Protein AF-A0A7V9ZER1-F1 (afdb_monomer_lite)

Structure (mmCIF, N/CA/C/O backbone):
data_AF-A0A7V9ZER1-F1
#
_entry.id   AF-A0A7V9ZER1-F1
#
loop_
_atom_site.group_PDB
_atom_site.id
_atom_site.type_symbol
_atom_site.label_atom_id
_atom_site.label_alt_id
_atom_site.label_comp_id
_atom_site.label_asym_id
_atom_site.label_entity_id
_atom_site.label_seq_id
_atom_site.pdbx_PDB_ins_code
_atom_site.Cartn_x
_atom_site.Cartn_y
_atom_site.Cartn_z
_atom_site.occupancy
_atom_site.B_iso_or_equiv
_atom_site.auth_seq_id
_atom_site.auth_comp_id
_atom_site.auth_asym_id
_atom_site.auth_atom_id
_atom_site.pdbx_PDB_model_num
ATOM 1 N N . MET A 1 1 ? -3.982 -29.370 -6.089 1.00 39.12 1 MET A N 1
ATOM 2 C CA . MET A 1 1 ? -3.434 -28.036 -6.397 1.00 39.12 1 MET A CA 1
ATOM 3 C C . MET A 1 1 ? -3.915 -27.129 -5.282 1.00 39.12 1 MET A C 1
ATOM 5 O O . MET A 1 1 ? -5.072 -26.739 -5.270 1.00 39.12 1 MET A O 1
ATOM 9 N N . THR A 1 2 ? -3.102 -27.011 -4.238 1.00 31.78 2 THR A N 1
ATOM 10 C CA . THR A 1 2 ? -3.507 -26.459 -2.943 1.00 31.78 2 THR A CA 1
ATOM 11 C C . THR A 1 2 ? -3.422 -24.944 -3.031 1.00 31.78 2 THR A C 1
ATOM 13 O O . THR A 1 2 ? -2.330 -24.396 -3.140 1.00 31.78 2 THR A O 1
ATOM 16 N N . THR A 1 3 ? -4.571 -24.279 -3.075 1.00 38.62 3 THR A N 1
ATOM 17 C CA . THR A 1 3 ? -4.689 -22.821 -3.097 1.00 38.62 3 THR A CA 1
ATOM 18 C C . THR A 1 3 ? -4.062 -22.284 -1.813 1.00 38.62 3 THR A C 1
ATOM 20 O O . THR A 1 3 ? -4.608 -22.442 -0.724 1.00 38.62 3 THR A O 1
ATOM 23 N N . LEU A 1 4 ? -2.873 -21.699 -1.942 1.00 42.31 4 LEU A N 1
ATOM 24 C CA . LEU A 1 4 ? -2.014 -21.205 -0.864 1.00 42.31 4 LEU A CA 1
ATOM 25 C C . LEU A 1 4 ? -2.541 -19.887 -0.250 1.00 42.31 4 LEU A C 1
ATOM 27 O O . LEU A 1 4 ? -1.764 -19.026 0.137 1.00 42.31 4 LEU A O 1
ATOM 31 N N . PHE A 1 5 ? -3.864 -19.713 -0.187 1.00 41.97 5 PHE A N 1
ATOM 32 C CA . PHE A 1 5 ? -4.544 -18.470 0.206 1.00 41.97 5 PHE A CA 1
ATOM 33 C C . PHE A 1 5 ? -5.401 -18.643 1.468 1.00 41.97 5 PHE A C 1
ATOM 35 O O . PHE A 1 5 ? -6.397 -17.958 1.658 1.00 41.97 5 PHE A O 1
ATOM 42 N N . ALA A 1 6 ? -5.010 -19.562 2.351 1.00 35.62 6 ALA A N 1
ATOM 43 C CA . ALA A 1 6 ? -5.552 -19.654 3.707 1.00 35.62 6 ALA A CA 1
ATOM 44 C C . ALA A 1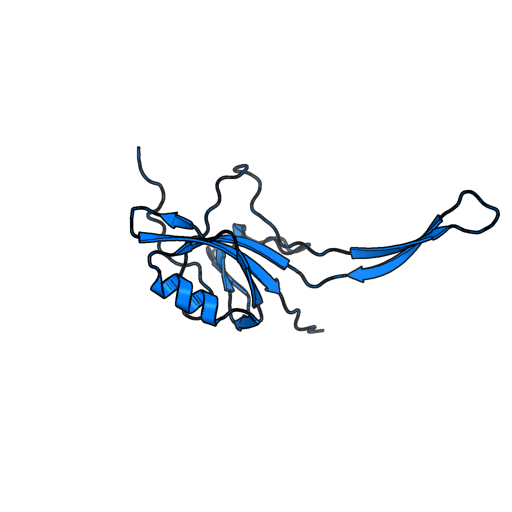 6 ? -4.657 -18.920 4.728 1.00 35.62 6 ALA A C 1
ATOM 46 O O . ALA A 1 6 ? -4.545 -19.351 5.873 1.00 35.62 6 ALA A O 1
ATOM 47 N N . GLN A 1 7 ? -3.985 -17.836 4.320 1.00 43.16 7 GLN A N 1
ATOM 48 C CA . GLN A 1 7 ? -3.349 -16.912 5.258 1.00 43.16 7 GLN A CA 1
ATOM 49 C C . GLN A 1 7 ? -4.370 -15.846 5.652 1.00 43.16 7 GLN A C 1
ATOM 51 O O . GLN A 1 7 ? -4.775 -15.000 4.861 1.00 43.16 7 GLN A O 1
ATOM 56 N N . THR A 1 8 ? -4.832 -15.987 6.886 1.00 43.28 8 THR A N 1
ATOM 57 C CA . THR A 1 8 ? -5.670 -15.088 7.673 1.00 43.28 8 THR A CA 1
ATOM 58 C C . THR A 1 8 ? -5.472 -13.614 7.299 1.00 43.28 8 THR A C 1
ATOM 60 O O . THR A 1 8 ? -4.346 -13.126 7.304 1.00 43.28 8 THR A O 1
ATOM 63 N N . ARG A 1 9 ? -6.574 -12.912 6.997 1.00 52.56 9 ARG A N 1
ATOM 64 C CA . ARG A 1 9 ? -6.650 -11.487 6.621 1.00 52.56 9 ARG A CA 1
ATOM 65 C C . ARG A 1 9 ? -6.094 -10.567 7.718 1.00 52.56 9 ARG A C 1
ATOM 67 O O . ARG A 1 9 ? -6.846 -10.024 8.525 1.00 52.56 9 ARG A O 1
ATOM 74 N N . LEU A 1 10 ? -4.776 -10.440 7.783 1.00 66.88 10 LEU A N 1
ATOM 75 C CA . LEU A 1 10 ? -4.073 -9.651 8.797 1.00 66.88 10 LEU A CA 1
ATOM 76 C C . LEU A 1 10 ? -3.530 -8.331 8.233 1.00 66.88 10 LEU A C 1
ATOM 78 O O . LEU A 1 10 ? -3.280 -7.415 9.010 1.00 66.88 10 LEU A O 1
ATOM 82 N N . CYS A 1 11 ? -3.435 -8.189 6.905 1.00 87.31 11 CYS A N 1
ATOM 83 C CA . CYS A 1 11 ? -3.179 -6.895 6.277 1.00 87.31 11 CYS A CA 1
ATOM 84 C C . CYS A 1 11 ? -4.454 -6.040 6.235 1.00 87.31 11 CYS A C 1
ATOM 86 O O . CYS A 1 11 ? -5.574 -6.556 6.120 1.00 87.31 11 CYS A O 1
ATOM 88 N N . GLY A 1 12 ? -4.295 -4.724 6.319 1.00 92.31 12 GLY A N 1
ATOM 89 C CA . GLY A 1 12 ? -5.428 -3.810 6.306 1.00 92.31 12 GLY A CA 1
ATOM 90 C C . GLY A 1 12 ? -5.034 -2.344 6.352 1.00 92.31 12 GLY A C 1
ATOM 91 O O . GLY A 1 12 ? -3.886 -2.007 6.624 1.00 92.31 12 GLY A O 1
ATOM 92 N N . PHE A 1 13 ? -6.011 -1.481 6.100 1.00 94.00 13 PHE A N 1
ATOM 93 C CA . PHE A 1 13 ? -5.878 -0.036 6.220 1.00 94.00 13 PHE A CA 1
ATOM 94 C C . PHE A 1 13 ? -7.075 0.512 6.995 1.00 94.00 13 PHE A C 1
ATOM 96 O O . PHE A 1 13 ? -8.224 0.349 6.569 1.00 94.00 13 PHE A O 1
ATOM 103 N N . GLY A 1 14 ? -6.807 1.097 8.165 1.00 90.06 14 GLY A N 1
ATOM 104 C CA . GLY A 1 14 ? -7.850 1.377 9.152 1.00 90.06 14 GLY A CA 1
ATOM 105 C C . GLY A 1 14 ? -8.621 0.101 9.519 1.00 90.06 14 GLY A C 1
ATOM 106 O O . GLY A 1 14 ? -8.029 -0.934 9.841 1.00 90.06 14 GLY A O 1
ATOM 107 N N . ASP A 1 15 ? -9.948 0.155 9.409 1.00 90.31 15 ASP A N 1
ATOM 108 C CA . ASP A 1 15 ? -10.828 -0.982 9.709 1.00 90.31 15 ASP A CA 1
ATOM 109 C C . ASP A 1 15 ? -10.983 -1.975 8.541 1.00 90.31 15 ASP A C 1
ATOM 111 O O . ASP A 1 15 ? -11.533 -3.064 8.723 1.00 90.31 15 ASP A O 1
ATOM 115 N N . VAL A 1 16 ? -10.484 -1.646 7.343 1.00 92.31 16 VAL A N 1
ATOM 116 C CA . VAL A 1 16 ? -10.654 -2.490 6.150 1.00 92.31 16 VAL A CA 1
ATOM 117 C C . VAL A 1 16 ? -9.537 -3.522 6.061 1.00 92.31 16 VAL A C 1
ATOM 119 O O . VAL A 1 16 ? -8.357 -3.177 6.103 1.00 92.31 16 VAL A O 1
ATOM 122 N N . LYS A 1 17 ? -9.902 -4.799 5.908 1.00 92.62 17 LYS A N 1
ATOM 123 C CA . LYS A 1 17 ? -8.958 -5.914 5.753 1.00 92.62 17 LYS A CA 1
ATOM 124 C C . LYS A 1 17 ? -8.886 -6.365 4.300 1.00 92.62 17 LYS A C 1
ATOM 126 O O . LYS A 1 17 ? -9.898 -6.391 3.605 1.00 92.62 17 LYS A O 1
ATOM 131 N N . PHE A 1 18 ? -7.694 -6.745 3.857 1.00 91.31 18 PHE A N 1
ATOM 132 C CA . PHE A 1 18 ? -7.452 -7.206 2.490 1.00 91.31 18 PHE A CA 1
ATOM 133 C C . PHE A 1 18 ? -6.298 -8.210 2.445 1.00 91.31 18 PHE A C 1
ATOM 135 O O . PHE A 1 18 ? -5.461 -8.268 3.347 1.00 91.31 18 PHE A O 1
ATOM 142 N N . GLY A 1 19 ? -6.247 -9.007 1.382 1.00 88.94 19 GLY A N 1
ATOM 143 C CA . GLY A 1 19 ? -5.057 -9.769 1.017 1.00 88.94 19 GLY A CA 1
ATOM 144 C C . GLY A 1 19 ? -4.150 -8.938 0.115 1.00 88.94 19 GLY A C 1
ATOM 145 O O . GLY A 1 19 ? -4.639 -8.177 -0.715 1.00 88.94 19 GLY A O 1
ATOM 146 N N . VAL A 1 20 ? -2.836 -9.102 0.252 1.00 87.19 20 VAL A N 1
ATOM 147 C CA . VAL A 1 20 ? -1.863 -8.563 -0.708 1.00 87.19 20 VAL A CA 1
ATOM 148 C C . VAL A 1 20 ? -1.511 -9.674 -1.688 1.00 87.19 20 VAL A C 1
ATOM 150 O O . VAL A 1 20 ? -1.075 -10.756 -1.290 1.00 87.19 20 VAL A O 1
ATOM 153 N N . LEU A 1 21 ? -1.744 -9.424 -2.971 1.00 84.38 21 LEU A N 1
ATOM 154 C CA . LEU A 1 21 ? -1.353 -10.305 -4.056 1.00 84.38 21 LEU A CA 1
ATOM 155 C C . LEU A 1 21 ? 0.094 -10.004 -4.437 1.00 84.38 21 LEU A C 1
ATOM 157 O O . LEU A 1 21 ? 0.452 -8.880 -4.776 1.00 84.38 21 LEU A O 1
ATOM 161 N N . TRP A 1 22 ? 0.921 -11.040 -4.417 1.00 74.12 22 TRP A N 1
ATOM 162 C CA . TRP A 1 22 ? 2.296 -10.967 -4.881 1.00 74.12 22 TRP A CA 1
ATOM 163 C C . TRP A 1 22 ? 2.593 -12.216 -5.705 1.00 74.12 22 TRP A C 1
ATOM 165 O O . TRP A 1 22 ? 2.648 -13.329 -5.188 1.00 74.12 22 TRP A O 1
ATOM 175 N N . GLY A 1 23 ? 2.678 -12.022 -7.021 1.00 61.88 23 GLY A N 1
ATOM 176 C CA . GLY A 1 23 ? 2.954 -13.075 -8.004 1.00 61.88 23 GLY A CA 1
ATOM 177 C C . GLY A 1 23 ? 4.238 -12.841 -8.802 1.00 61.88 23 GLY A C 1
ATOM 178 O O . GLY A 1 23 ? 4.429 -13.491 -9.827 1.00 61.88 23 GLY A O 1
ATOM 179 N N . GLY A 1 24 ? 5.063 -11.874 -8.380 1.00 62.56 24 GLY A N 1
ATOM 180 C CA . GLY A 1 24 ? 6.331 -11.519 -9.020 1.00 62.56 24 GLY A CA 1
ATOM 181 C C . GLY A 1 24 ? 7.477 -12.469 -8.663 1.00 62.56 24 GLY A C 1
ATOM 182 O O . GLY A 1 24 ? 7.254 -13.562 -8.146 1.00 62.56 24 GLY A O 1
ATOM 183 N N . ASP A 1 25 ? 8.710 -12.042 -8.955 1.00 57.75 25 ASP A N 1
ATOM 184 C CA . ASP A 1 25 ? 9.936 -12.734 -8.542 1.00 57.75 25 ASP A CA 1
ATOM 185 C C . ASP A 1 25 ? 9.850 -13.115 -7.048 1.00 57.75 25 ASP A C 1
ATOM 187 O O . ASP A 1 25 ? 9.688 -12.208 -6.231 1.00 57.75 25 ASP A O 1
ATOM 191 N N . PRO A 1 26 ? 9.967 -14.406 -6.666 1.00 52.16 26 PRO A N 1
ATOM 192 C CA . PRO A 1 26 ? 9.913 -14.851 -5.270 1.00 52.16 26 PRO A CA 1
ATOM 193 C C . PRO A 1 26 ? 11.010 -14.246 -4.377 1.00 52.16 26 PRO A C 1
ATOM 195 O O . PRO A 1 26 ? 11.020 -14.492 -3.170 1.00 52.16 26 PRO A O 1
ATOM 198 N N . TYR A 1 27 ? 11.932 -13.475 -4.949 1.00 55.81 27 TYR A N 1
ATOM 199 C CA . TYR A 1 27 ? 12.982 -12.760 -4.236 1.00 55.81 27 TYR A CA 1
ATOM 200 C C . TYR A 1 27 ? 12.761 -11.239 -4.159 1.00 55.81 27 TYR A C 1
ATOM 202 O O . TYR A 1 27 ? 13.491 -10.573 -3.431 1.00 55.81 27 TYR A O 1
ATOM 210 N N . GLY A 1 28 ? 11.768 -10.680 -4.866 1.00 61.06 28 GLY A N 1
ATOM 211 C CA . GLY A 1 28 ? 11.531 -9.235 -4.958 1.00 61.06 28 GLY A CA 1
ATOM 212 C C . GLY A 1 28 ? 10.142 -8.831 -4.472 1.00 61.06 28 GLY A C 1
ATOM 213 O O . GLY A 1 28 ? 9.194 -8.762 -5.259 1.00 61.06 28 GLY A O 1
ATOM 214 N N . MET A 1 29 ? 10.006 -8.544 -3.176 1.00 69.81 29 MET A N 1
ATOM 215 C CA . MET A 1 29 ? 8.814 -7.859 -2.665 1.00 69.81 29 MET A CA 1
ATOM 216 C C . MET A 1 29 ? 8.855 -6.379 -3.082 1.00 69.81 29 MET A C 1
ATOM 218 O O . MET A 1 29 ? 9.942 -5.803 -3.149 1.00 69.81 29 MET A O 1
ATOM 222 N N . PRO A 1 30 ? 7.708 -5.750 -3.406 1.00 72.56 30 PRO A N 1
ATOM 223 C CA . PRO A 1 30 ? 7.684 -4.321 -3.691 1.00 72.56 30 PRO A CA 1
ATOM 224 C C . PRO A 1 30 ? 8.135 -3.556 -2.442 1.00 72.56 30 PRO A C 1
ATOM 226 O O . PRO A 1 30 ? 7.545 -3.711 -1.378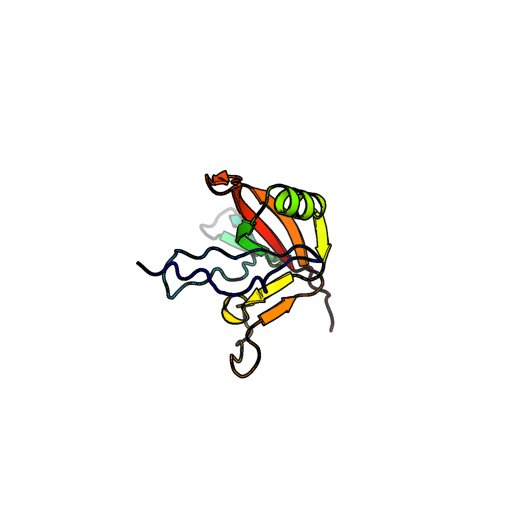 1.00 72.56 30 PRO A O 1
ATOM 229 N N . GLY A 1 31 ? 9.202 -2.772 -2.580 1.00 77.38 31 GLY A N 1
ATOM 230 C CA . GLY A 1 31 ? 9.719 -1.901 -1.526 1.00 77.38 31 GLY A CA 1
ATOM 231 C C . GLY A 1 31 ? 9.153 -0.487 -1.621 1.00 77.38 31 GLY A C 1
ATOM 232 O O . GLY A 1 31 ? 8.548 -0.103 -2.628 1.00 77.38 31 GLY A O 1
ATOM 233 N N . TRP A 1 32 ? 9.370 0.303 -0.570 1.00 83.06 32 TRP A N 1
ATOM 234 C CA . TRP A 1 32 ? 9.028 1.722 -0.587 1.00 83.06 32 TRP A CA 1
ATOM 235 C C . TRP A 1 32 ? 9.959 2.480 -1.537 1.00 83.06 32 TRP A C 1
ATOM 237 O O . TRP A 1 32 ? 11.181 2.349 -1.469 1.00 83.06 32 TRP A O 1
ATOM 247 N N . ALA A 1 33 ? 9.379 3.292 -2.414 1.00 81.88 33 ALA A N 1
ATOM 248 C CA . ALA A 1 33 ? 10.099 4.119 -3.368 1.00 81.88 33 ALA A CA 1
ATOM 249 C C . ALA A 1 33 ? 10.114 5.581 -2.913 1.00 81.88 33 ALA A C 1
ATOM 251 O O . ALA A 1 33 ? 9.106 6.110 -2.441 1.00 81.88 33 ALA A O 1
ATOM 252 N N . GLN A 1 34 ? 11.257 6.240 -3.100 1.00 84.31 34 GLN A N 1
ATOM 253 C CA . GLN A 1 34 ? 11.421 7.674 -2.897 1.00 84.31 34 GLN A CA 1
ATOM 254 C C . GLN A 1 34 ? 12.097 8.270 -4.130 1.00 84.31 34 GLN A C 1
ATOM 256 O O . GLN A 1 34 ? 13.294 8.083 -4.353 1.00 84.31 34 GLN A O 1
ATOM 261 N N . GLU A 1 35 ? 11.331 8.959 -4.969 1.00 82.00 35 GLU A N 1
ATOM 262 C CA . GLU A 1 35 ? 11.880 9.618 -6.153 1.00 82.00 35 GLU A CA 1
ATOM 263 C C . GLU A 1 35 ? 12.660 10.875 -5.754 1.00 82.00 35 GLU A C 1
ATOM 265 O O . GLU A 1 35 ? 12.182 11.679 -4.948 1.00 82.00 35 GLU A O 1
ATOM 270 N N . SER A 1 36 ? 13.847 11.064 -6.336 1.00 81.50 36 SER A N 1
ATOM 271 C CA . SER A 1 36 ? 14.631 12.291 -6.196 1.00 81.50 36 SER A CA 1
ATOM 272 C C . SER A 1 36 ? 14.317 13.263 -7.326 1.00 81.50 36 SER A C 1
ATOM 274 O O . SER A 1 36 ? 14.468 12.914 -8.500 1.00 81.50 36 SER A O 1
ATOM 276 N N . TYR A 1 37 ? 13.979 14.503 -6.990 1.00 80.31 37 TYR A N 1
ATOM 277 C CA . TYR A 1 37 ? 13.853 15.564 -7.980 1.00 80.31 37 TYR A CA 1
ATOM 278 C C . TYR A 1 37 ? 15.216 16.208 -8.199 1.00 80.31 37 TYR A C 1
ATOM 280 O O . TYR A 1 37 ? 15.837 16.718 -7.265 1.00 80.31 37 TYR A O 1
ATOM 288 N N . ALA A 1 38 ? 15.684 16.199 -9.442 1.00 84.81 38 ALA A N 1
ATOM 289 C CA . ALA A 1 38 ? 16.905 16.877 -9.836 1.00 84.81 38 ALA A CA 1
ATOM 290 C C . ALA A 1 38 ? 16.662 17.698 -11.101 1.00 84.81 38 ALA A C 1
ATOM 292 O O . ALA A 1 38 ? 15.943 17.269 -12.003 1.00 84.81 38 ALA A O 1
ATOM 293 N N . ASN A 1 39 ? 17.268 18.879 -11.165 1.00 81.75 39 ASN A N 1
ATOM 294 C CA . ASN A 1 39 ? 17.259 19.720 -12.352 1.00 81.75 39 ASN A CA 1
ATOM 295 C C . ASN A 1 39 ? 18.663 19.768 -12.942 1.00 81.75 39 ASN A C 1
ATOM 297 O O . ASN A 1 39 ? 19.619 20.076 -12.233 1.00 81.75 39 ASN A O 1
ATOM 301 N N . THR A 1 40 ? 18.787 19.492 -14.234 1.00 87.19 40 THR A N 1
ATOM 302 C CA . THR A 1 40 ? 20.071 19.528 -14.930 1.00 87.19 40 THR A CA 1
ATOM 303 C C . THR A 1 40 ? 20.105 20.724 -15.868 1.00 87.19 40 THR A C 1
ATOM 305 O O . THR A 1 40 ? 19.313 20.813 -16.805 1.00 87.19 40 THR A O 1
ATOM 308 N N . VAL A 1 41 ? 21.038 21.641 -15.622 1.00 87.88 41 VAL A N 1
ATOM 309 C CA . VAL A 1 41 ? 21.248 22.841 -16.433 1.00 87.88 41 VAL A CA 1
ATOM 310 C C . VAL A 1 41 ? 22.540 22.685 -17.227 1.00 87.88 41 VAL A C 1
ATOM 312 O O . VAL A 1 41 ? 23.576 22.285 -16.699 1.00 87.88 41 VAL A O 1
ATOM 315 N N . HIS A 1 42 ? 22.477 22.998 -18.517 1.00 90.06 42 HIS A N 1
ATOM 316 C CA . HIS A 1 42 ? 23.647 23.006 -19.386 1.00 90.06 42 HIS A CA 1
ATOM 317 C C . HIS A 1 42 ? 24.433 24.309 -19.212 1.00 90.06 42 HIS A C 1
ATOM 319 O O . HIS A 1 42 ? 23.842 25.388 -19.299 1.00 90.06 42 HIS A O 1
ATOM 325 N N . ILE A 1 43 ? 25.750 24.226 -18.998 1.00 83.50 43 ILE A N 1
ATOM 326 C CA . ILE A 1 43 ? 26.594 25.418 -18.858 1.00 83.50 43 ILE A CA 1
ATOM 327 C C . ILE A 1 43 ? 26.865 26.014 -20.250 1.00 83.50 43 ILE A C 1
ATOM 329 O O . ILE A 1 43 ? 27.519 25.364 -21.071 1.00 83.50 43 ILE A O 1
ATOM 333 N N . PRO A 1 44 ? 26.428 27.257 -20.540 1.00 80.12 44 PRO A N 1
ATOM 334 C CA . PRO A 1 44 ? 26.680 27.883 -21.834 1.00 80.12 44 PRO A CA 1
ATOM 335 C C . PRO A 1 44 ? 28.182 28.009 -22.114 1.00 80.12 44 PRO A C 1
ATOM 337 O O . PRO A 1 44 ? 28.928 28.570 -21.314 1.00 80.12 44 PRO A O 1
ATOM 340 N N . GLY A 1 45 ? 28.625 27.515 -23.272 1.00 81.69 45 GLY A N 1
ATOM 341 C CA . GLY A 1 45 ? 30.028 27.591 -23.699 1.00 81.69 45 GLY A CA 1
ATOM 342 C C . GLY A 1 45 ? 30.907 26.406 -23.278 1.00 81.69 45 GLY A C 1
ATOM 343 O O . GLY A 1 45 ? 32.103 26.427 -23.562 1.00 81.69 45 GLY A O 1
ATOM 344 N N . GLY A 1 46 ? 30.340 25.366 -22.658 1.00 80.50 46 GLY A N 1
ATOM 345 C CA . GLY A 1 46 ? 31.023 24.102 -22.368 1.00 80.50 46 GLY A CA 1
ATOM 346 C C . GLY A 1 46 ? 30.170 22.885 -22.737 1.00 80.50 46 GLY A C 1
ATOM 347 O O . GLY A 1 46 ? 29.012 23.020 -23.101 1.00 80.50 46 GLY A O 1
ATOM 348 N N . ASN A 1 47 ? 30.735 21.679 -22.631 1.00 84.56 47 ASN A N 1
ATOM 349 C CA . ASN A 1 47 ? 29.986 20.419 -22.775 1.00 84.56 47 ASN A CA 1
ATOM 350 C C . ASN A 1 47 ? 29.689 19.782 -21.404 1.00 84.56 47 ASN A C 1
ATOM 352 O O . ASN A 1 47 ? 29.731 18.564 -21.245 1.00 84.56 47 ASN A O 1
ATOM 356 N N . VAL A 1 48 ? 29.500 20.626 -20.387 1.00 85.44 48 VAL A N 1
ATOM 357 C CA . VAL A 1 48 ? 29.342 20.225 -18.986 1.00 85.44 48 VAL A CA 1
ATOM 358 C C . VAL A 1 48 ? 27.927 20.565 -18.539 1.00 85.44 48 VAL A C 1
ATOM 360 O O . VAL A 1 48 ? 27.392 21.621 -18.881 1.00 85.44 48 VAL A O 1
ATOM 363 N N . ASN A 1 49 ? 27.334 19.658 -17.772 1.00 88.19 49 ASN A N 1
ATOM 364 C CA . ASN A 1 49 ? 26.024 19.832 -17.168 1.00 88.19 49 ASN A CA 1
ATOM 365 C C . ASN A 1 49 ? 26.183 19.937 -15.649 1.00 88.19 49 ASN A C 1
ATOM 367 O O . ASN A 1 49 ? 26.938 19.164 -15.057 1.00 88.19 49 ASN A O 1
ATOM 371 N N . GLU A 1 50 ? 25.449 20.856 -15.031 1.00 86.00 50 GLU A N 1
ATOM 372 C CA . GLU A 1 50 ? 25.300 20.940 -13.578 1.00 86.00 50 GLU A CA 1
ATOM 373 C C . GLU A 1 50 ? 23.949 20.356 -13.175 1.00 86.00 50 GLU A C 1
ATOM 375 O O . GLU A 1 50 ? 22.907 20.766 -13.687 1.00 86.00 50 GLU A O 1
ATOM 380 N N . THR A 1 51 ? 23.965 19.391 -12.256 1.00 84.88 51 THR A N 1
ATOM 381 C CA . THR A 1 51 ? 22.751 18.788 -11.699 1.00 84.88 51 THR A CA 1
ATOM 382 C C . THR A 1 51 ? 22.525 19.316 -10.290 1.00 84.88 51 THR A C 1
ATOM 384 O O . THR A 1 51 ? 23.338 19.097 -9.395 1.00 84.88 51 THR A O 1
ATOM 387 N N . PHE A 1 52 ? 21.395 19.983 -10.092 1.00 81.56 52 PHE A N 1
ATOM 388 C CA . PHE A 1 52 ? 20.936 20.494 -8.810 1.00 81.56 52 PHE A CA 1
ATOM 389 C C . PHE A 1 52 ? 19.933 19.512 -8.211 1.00 81.56 52 PHE A C 1
ATOM 391 O O . PHE A 1 52 ? 18.884 19.255 -8.804 1.00 81.56 52 PHE A O 1
ATOM 398 N N . LEU A 1 53 ? 20.240 18.976 -7.030 1.00 82.19 53 LEU A N 1
ATOM 399 C CA . LEU A 1 53 ? 19.289 18.186 -6.250 1.00 82.19 53 LEU A CA 1
ATOM 400 C C . LEU A 1 53 ? 18.235 19.131 -5.663 1.00 82.19 53 LEU A C 1
ATOM 402 O O . LEU A 1 53 ? 18.560 20.017 -4.877 1.00 82.19 53 LEU A O 1
ATOM 406 N N . MET A 1 54 ? 16.981 18.953 -6.072 1.00 83.81 54 MET A N 1
ATOM 407 C CA . MET A 1 54 ? 15.847 19.785 -5.658 1.00 83.81 54 MET A CA 1
ATOM 408 C C . MET A 1 54 ? 15.063 19.195 -4.480 1.00 83.81 54 MET A C 1
ATOM 410 O O . MET A 1 54 ? 14.157 19.846 -3.969 1.00 83.81 54 MET A O 1
ATOM 414 N N . GLY A 1 55 ? 15.416 17.987 -4.039 1.00 80.38 55 GLY A N 1
ATOM 415 C CA . GLY A 1 55 ? 14.820 17.320 -2.885 1.00 80.38 55 GLY A CA 1
ATOM 416 C C . GLY A 1 55 ? 14.343 15.907 -3.203 1.00 80.38 55 GLY A C 1
ATOM 417 O O . GLY A 1 55 ? 14.598 15.369 -4.282 1.00 80.38 55 GLY A O 1
ATOM 418 N N . LEU A 1 56 ? 13.650 15.311 -2.237 1.00 82.19 56 LEU A N 1
ATOM 419 C CA . LEU A 1 56 ? 13.077 13.972 -2.323 1.00 82.19 56 LEU A CA 1
ATOM 420 C C . LEU A 1 56 ? 11.551 14.067 -2.242 1.00 82.19 56 LEU A C 1
ATOM 422 O O . LEU A 1 56 ? 11.011 14.916 -1.533 1.00 82.19 56 LEU A O 1
ATOM 426 N N . SER A 1 57 ? 10.862 13.209 -2.986 1.00 81.75 57 SER A N 1
ATOM 427 C CA . SER A 1 57 ? 9.421 12.992 -2.836 1.00 81.75 57 SER A CA 1
ATOM 428 C C . SER A 1 57 ? 9.105 12.252 -1.526 1.00 81.75 57 SER A C 1
ATOM 430 O O . SER A 1 57 ? 10.007 11.683 -0.903 1.00 81.75 57 SER A O 1
ATOM 432 N N . PRO A 1 58 ? 7.837 12.246 -1.082 1.00 83.88 58 PRO A N 1
ATOM 433 C CA . PRO A 1 58 ? 7.393 11.346 -0.023 1.00 83.88 58 PRO A CA 1
ATOM 434 C C . PRO A 1 58 ? 7.624 9.873 -0.387 1.00 83.88 58 PRO A C 1
ATOM 436 O O . PRO A 1 58 ? 7.583 9.499 -1.560 1.00 83.88 58 PRO A O 1
ATOM 439 N N . LEU A 1 59 ? 7.823 9.026 0.623 1.00 87.38 59 LEU A N 1
ATOM 440 C CA . LEU A 1 59 ? 7.906 7.578 0.433 1.00 87.38 59 LEU A CA 1
ATOM 441 C C . LEU A 1 59 ? 6.553 7.043 -0.040 1.00 87.38 59 LEU A C 1
ATOM 443 O O . LEU A 1 59 ? 5.534 7.273 0.610 1.00 87.38 59 LEU A O 1
ATOM 447 N N . THR A 1 60 ? 6.539 6.303 -1.146 1.00 90.38 60 THR A N 1
ATOM 448 C CA . THR A 1 60 ? 5.319 5.703 -1.704 1.00 90.38 60 THR A CA 1
ATOM 449 C C . THR A 1 60 ? 5.502 4.226 -2.026 1.00 90.38 60 THR A C 1
ATOM 451 O O . THR A 1 60 ? 6.609 3.759 -2.285 1.00 90.38 60 THR A O 1
ATOM 454 N N . ILE A 1 61 ? 4.407 3.471 -2.011 1.00 89.94 61 ILE A N 1
ATOM 455 C CA . ILE A 1 61 ? 4.384 2.054 -2.382 1.00 89.94 61 ILE A CA 1
ATOM 456 C C . ILE A 1 61 ? 3.052 1.707 -3.039 1.00 89.94 61 ILE A C 1
ATOM 458 O O . ILE A 1 61 ? 2.017 2.271 -2.689 1.00 89.94 61 ILE A O 1
ATOM 462 N N . THR A 1 62 ? 3.059 0.783 -4.001 1.00 90.94 62 THR A N 1
ATOM 463 C CA . THR A 1 62 ? 1.832 0.277 -4.631 1.00 90.94 62 THR A CA 1
ATOM 464 C C . THR A 1 62 ? 1.720 -1.226 -4.432 1.00 90.94 62 THR A C 1
ATOM 466 O O . THR A 1 62 ? 2.624 -1.968 -4.814 1.00 90.94 62 THR A O 1
ATOM 469 N N . TYR A 1 63 ? 0.597 -1.662 -3.866 1.00 89.94 63 TYR A N 1
ATOM 470 C CA . TYR A 1 63 ? 0.268 -3.069 -3.667 1.00 89.94 63 TYR A CA 1
ATOM 471 C C . TYR A 1 63 ? -0.890 -3.484 -4.563 1.00 89.94 63 TYR A C 1
ATOM 473 O O . TYR A 1 63 ? -1.868 -2.748 -4.697 1.00 89.94 63 TYR A O 1
ATOM 481 N N . ASP A 1 64 ? -0.817 -4.693 -5.110 1.00 90.19 64 ASP A N 1
ATOM 482 C CA . ASP A 1 64 ? -1.984 -5.356 -5.677 1.00 90.19 64 ASP A CA 1
ATOM 483 C C . ASP A 1 64 ? -2.746 -6.044 -4.542 1.00 90.19 64 ASP A C 1
ATOM 485 O O . ASP A 1 64 ? -2.184 -6.813 -3.763 1.00 90.19 64 ASP A O 1
ATOM 489 N N . LEU A 1 65 ? -4.027 -5.726 -4.409 1.00 91.50 65 LEU A N 1
ATOM 490 C CA . LEU A 1 65 ? -4.887 -6.147 -3.315 1.00 91.50 65 LEU A CA 1
ATOM 491 C C . LEU A 1 65 ? -5.975 -7.090 -3.812 1.00 91.50 65 LEU A C 1
ATOM 493 O O . LEU A 1 65 ? -6.456 -6.971 -4.939 1.00 91.50 65 LEU A O 1
ATOM 497 N N . VAL A 1 66 ? -6.417 -7.977 -2.925 1.00 92.62 66 VAL A N 1
ATOM 498 C CA . VAL A 1 66 ? -7.653 -8.745 -3.067 1.00 92.62 66 VAL A CA 1
ATOM 499 C C . VAL A 1 66 ? -8.558 -8.478 -1.868 1.00 92.62 66 VAL A C 1
ATOM 501 O O . VAL A 1 66 ? -8.169 -8.682 -0.717 1.00 92.62 66 VAL A O 1
ATOM 504 N N . LEU A 1 67 ? -9.768 -8.006 -2.146 1.00 92.25 67 LEU A N 1
ATOM 505 C CA . LEU A 1 67 ? -10.836 -7.800 -1.172 1.00 92.25 67 LEU A CA 1
ATOM 506 C C . LEU A 1 67 ? -11.935 -8.824 -1.419 1.00 92.25 67 LEU A C 1
ATOM 508 O O . LEU A 1 67 ? -12.250 -9.136 -2.564 1.00 92.25 67 LEU A O 1
ATOM 512 N N . ASP A 1 68 ? -12.536 -9.350 -0.364 1.00 90.81 68 ASP A N 1
ATOM 513 C CA . ASP A 1 68 ? -13.460 -10.478 -0.502 1.00 90.81 68 ASP A CA 1
ATOM 514 C C . ASP A 1 68 ? -14.827 -10.077 -1.037 1.00 90.81 68 ASP A C 1
ATOM 516 O O . ASP A 1 68 ? -15.521 -10.894 -1.641 1.00 90.81 68 ASP A O 1
ATOM 520 N N . THR A 1 69 ? -15.220 -8.822 -0.824 1.00 91.31 69 THR A N 1
ATOM 521 C CA . THR A 1 69 ? -16.509 -8.312 -1.274 1.00 91.31 69 THR A CA 1
ATOM 522 C C . THR A 1 69 ? -16.389 -6.940 -1.929 1.00 91.31 69 THR A C 1
ATOM 524 O O . THR A 1 69 ? -15.448 -6.172 -1.716 1.00 91.31 69 THR A O 1
ATOM 527 N N . LYS A 1 70 ? -17.411 -6.587 -2.716 1.00 92.00 70 LYS A N 1
ATOM 528 C CA . LYS A 1 70 ? -17.569 -5.221 -3.236 1.00 92.00 70 LYS A CA 1
ATOM 529 C C . LYS A 1 70 ? -17.755 -4.180 -2.136 1.00 92.00 70 LYS A C 1
ATOM 531 O O . LYS A 1 70 ? -17.410 -3.024 -2.364 1.00 92.00 70 LYS A O 1
ATOM 536 N N . ASP A 1 71 ? -18.318 -4.559 -0.994 1.00 93.62 71 ASP A N 1
ATOM 537 C CA . ASP A 1 71 ? -18.536 -3.624 0.106 1.00 93.62 71 ASP A CA 1
ATOM 538 C C . ASP A 1 71 ? -17.226 -3.325 0.841 1.00 93.62 71 ASP A C 1
ATOM 540 O O . ASP A 1 71 ? -16.971 -2.159 1.133 1.00 93.62 71 ASP A O 1
ATOM 544 N N . ASP A 1 72 ? -16.332 -4.309 0.985 1.00 92.50 72 ASP A N 1
ATOM 545 C CA . ASP A 1 72 ? -14.962 -4.078 1.470 1.00 92.50 72 ASP A CA 1
ATOM 546 C C . ASP A 1 72 ? -14.205 -3.116 0.540 1.00 92.50 72 ASP A C 1
ATOM 548 O O . ASP A 1 72 ? -13.562 -2.170 0.995 1.00 92.50 72 ASP A O 1
ATOM 552 N N . TYR A 1 73 ? -14.337 -3.297 -0.781 1.00 93.94 73 TYR A N 1
ATOM 553 C CA . TYR A 1 73 ? -13.750 -2.372 -1.757 1.00 93.94 73 TYR A CA 1
ATOM 554 C C . TYR A 1 73 ? -14.318 -0.955 -1.627 1.00 93.94 73 TYR A C 1
ATOM 556 O O . TYR A 1 73 ? -13.569 0.017 -1.677 1.00 93.94 73 TYR A O 1
ATOM 564 N N . ARG 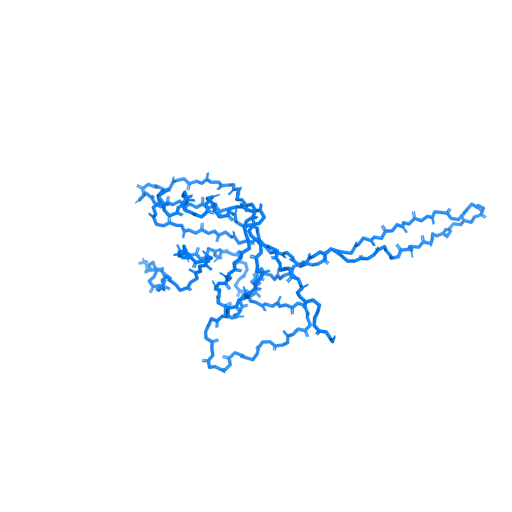A 1 74 ? -15.637 -0.812 -1.450 1.00 95.00 74 ARG A N 1
ATOM 565 C CA . ARG A 1 74 ? -16.271 0.501 -1.250 1.00 95.00 74 ARG A CA 1
ATOM 566 C C . ARG A 1 74 ? -15.816 1.160 0.046 1.00 95.00 74 ARG A C 1
ATOM 568 O O . ARG A 1 74 ? -15.606 2.369 0.045 1.00 95.00 74 ARG A O 1
ATOM 575 N N . ALA A 1 75 ? -15.651 0.384 1.115 1.00 95.44 75 ALA A N 1
ATOM 576 C CA . ALA A 1 75 ? -15.115 0.876 2.376 1.00 95.44 75 ALA A CA 1
ATOM 577 C C . ALA A 1 75 ? -13.675 1.377 2.198 1.00 95.44 75 ALA A C 1
ATOM 579 O O . ALA A 1 75 ? -13.367 2.483 2.631 1.00 95.44 75 ALA A O 1
ATOM 580 N N . LEU A 1 76 ? -12.825 0.633 1.479 1.00 95.00 76 LEU A N 1
ATOM 581 C CA . LEU A 1 76 ? -11.465 1.082 1.169 1.00 95.00 76 LEU A CA 1
ATOM 582 C C . LEU A 1 76 ? -11.463 2.342 0.294 1.00 95.00 76 LEU A C 1
ATOM 584 O O . LEU A 1 76 ? -10.723 3.282 0.561 1.00 95.00 76 LEU A O 1
ATOM 588 N N . ALA A 1 77 ? -12.314 2.387 -0.732 1.00 95.19 77 ALA A N 1
ATOM 589 C CA . ALA A 1 77 ? -12.439 3.543 -1.615 1.00 95.19 77 ALA A CA 1
ATOM 590 C C . ALA A 1 77 ? -12.924 4.800 -0.874 1.00 95.19 77 ALA A C 1
ATOM 592 O O . ALA A 1 77 ? -12.516 5.905 -1.218 1.00 95.19 77 ALA A O 1
ATOM 593 N N . ALA A 1 78 ? -13.749 4.646 0.165 1.00 95.31 78 ALA A N 1
ATOM 594 C CA . ALA A 1 78 ? -14.167 5.755 1.020 1.00 95.31 78 ALA A CA 1
ATOM 595 C C . ALA A 1 78 ? -13.019 6.330 1.872 1.00 95.31 78 ALA A C 1
ATOM 597 O O . ALA A 1 78 ? -13.115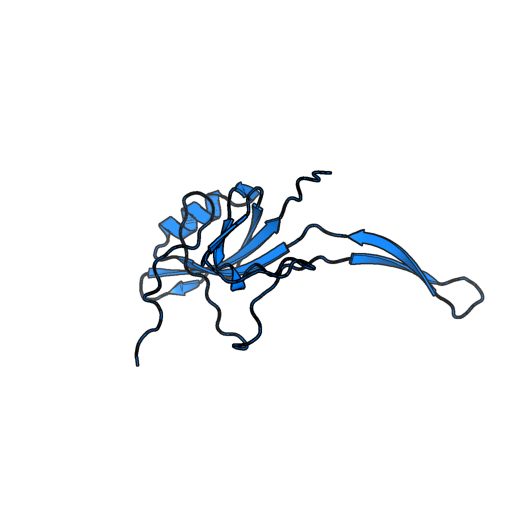 7.470 2.317 1.00 95.31 78 ALA A O 1
ATOM 598 N N . LEU A 1 79 ? -11.939 5.566 2.074 1.00 93.75 79 LEU A N 1
ATOM 599 C CA . LEU A 1 79 ? -10.721 6.001 2.764 1.00 93.75 79 LEU A CA 1
ATOM 600 C C . LEU A 1 79 ? -9.683 6.620 1.812 1.00 93.75 79 LEU A C 1
ATOM 602 O O . LEU A 1 79 ? -8.567 6.924 2.230 1.00 93.75 79 LEU A O 1
ATOM 606 N N . GLN A 1 80 ? -10.005 6.797 0.528 1.00 94.00 80 GLN A N 1
ATOM 607 C CA . GLN A 1 80 ? -9.090 7.435 -0.412 1.00 94.00 80 GLN A CA 1
ATOM 608 C C . GLN A 1 80 ? -8.816 8.886 0.013 1.00 94.00 80 GLN A C 1
ATOM 610 O O . GLN A 1 80 ? -9.736 9.631 0.342 1.00 94.00 80 GLN A O 1
ATOM 615 N N . GLN A 1 81 ? -7.544 9.280 -0.012 1.00 91.88 81 GLN A N 1
ATOM 616 C CA . GLN A 1 81 ? -7.021 10.548 0.510 1.00 91.88 81 GLN A CA 1
ATOM 617 C C . GLN A 1 81 ? -7.177 10.733 2.031 1.00 91.88 81 GLN A C 1
ATOM 619 O O . GLN A 1 81 ? -6.996 11.843 2.529 1.00 91.88 81 GLN A O 1
ATOM 624 N N . ALA A 1 82 ? -7.471 9.664 2.777 1.00 91.94 82 ALA A N 1
ATOM 625 C CA . ALA A 1 82 ? -7.438 9.669 4.235 1.00 91.94 82 ALA A CA 1
ATOM 626 C C . ALA A 1 82 ? -6.139 9.045 4.762 1.00 91.94 82 ALA A C 1
ATOM 628 O O . ALA A 1 82 ? -5.605 8.096 4.180 1.00 91.94 82 ALA A O 1
ATOM 629 N N . SER A 1 83 ? -5.661 9.570 5.890 1.00 92.25 83 SER A N 1
ATOM 630 C CA . SER A 1 83 ? -4.542 8.997 6.638 1.00 92.25 83 SER A CA 1
ATOM 631 C C . SER A 1 83 ? -5.039 7.980 7.662 1.00 92.25 83 SER A C 1
ATOM 633 O O . SER A 1 83 ? -6.089 8.163 8.280 1.00 92.25 83 SER A O 1
ATOM 635 N N . GLY A 1 84 ? -4.265 6.921 7.870 1.00 91.19 84 GLY A N 1
ATOM 636 C CA . GLY A 1 84 ? -4.563 5.875 8.838 1.00 91.19 84 GLY A CA 1
ATOM 637 C C . GLY A 1 84 ? -3.371 4.955 9.067 1.00 91.19 84 GLY A C 1
ATOM 638 O O . GLY A 1 84 ? -2.265 5.203 8.584 1.00 91.19 84 GLY A O 1
ATOM 639 N N . THR A 1 85 ? -3.607 3.881 9.813 1.00 91.88 85 THR A N 1
ATOM 640 C CA . THR A 1 85 ? -2.606 2.839 10.044 1.00 91.88 85 THR A CA 1
ATOM 641 C C . THR A 1 85 ? -2.702 1.788 8.943 1.00 91.88 85 THR A C 1
ATOM 643 O O . THR A 1 85 ? -3.778 1.230 8.695 1.00 91.88 85 THR A O 1
ATOM 646 N N . LEU A 1 86 ? -1.575 1.523 8.282 1.00 91.38 86 LEU A N 1
ATOM 647 C CA . LEU A 1 86 ? -1.411 0.427 7.331 1.00 91.38 86 LEU A CA 1
ATOM 648 C C . LEU A 1 86 ? -0.757 -0.759 8.044 1.00 91.38 86 LEU A C 1
ATOM 650 O O . LEU A 1 86 ? 0.368 -0.654 8.526 1.00 91.38 86 LEU A O 1
ATOM 654 N N . THR A 1 87 ? -1.438 -1.899 8.075 1.00 89.56 87 THR A N 1
ATOM 655 C CA . THR A 1 87 ? -0.887 -3.161 8.577 1.00 89.56 87 THR A CA 1
ATOM 656 C C . THR A 1 87 ? -0.514 -4.041 7.392 1.00 89.56 87 THR A C 1
ATOM 658 O O . THR A 1 87 ? -1.370 -4.354 6.561 1.00 89.56 87 THR A O 1
ATOM 661 N N . VAL A 1 88 ? 0.745 -4.466 7.310 1.00 87.06 88 VAL A N 1
ATOM 662 C CA . VAL A 1 88 ? 1.251 -5.361 6.253 1.00 87.06 88 VAL A CA 1
ATOM 663 C C . VAL A 1 88 ? 2.283 -6.338 6.816 1.00 87.06 88 VAL A C 1
ATOM 665 O O . 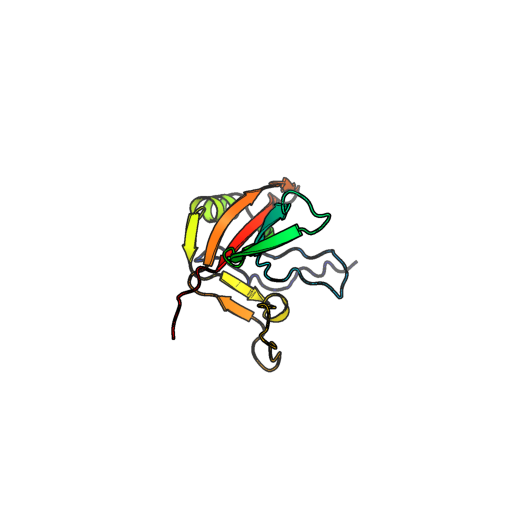VAL A 1 88 ? 2.748 -6.190 7.946 1.00 87.06 88 VAL A O 1
ATOM 668 N N . TYR A 1 89 ? 2.636 -7.365 6.044 1.00 80.38 89 TYR A N 1
ATOM 669 C CA . TYR A 1 89 ? 3.696 -8.294 6.428 1.00 80.38 89 TYR A CA 1
ATOM 670 C C . TYR A 1 89 ? 5.029 -7.562 6.587 1.00 80.38 89 TYR A C 1
ATOM 672 O O . TYR A 1 89 ? 5.431 -6.802 5.712 1.00 80.38 89 TYR A O 1
ATOM 680 N N . THR A 1 90 ? 5.748 -7.853 7.669 1.00 77.00 90 THR A N 1
ATOM 681 C CA . THR A 1 90 ? 7.024 -7.203 8.004 1.00 77.00 90 THR A CA 1
ATOM 682 C C . THR A 1 90 ? 8.057 -7.311 6.873 1.00 77.00 90 THR A C 1
ATOM 684 O O . THR A 1 90 ? 8.779 -6.359 6.603 1.00 77.00 90 THR A O 1
ATOM 687 N N . ALA A 1 91 ? 8.074 -8.432 6.143 1.00 73.12 91 ALA A N 1
ATOM 688 C CA . ALA A 1 91 ? 8.953 -8.635 4.987 1.00 73.12 91 ALA A CA 1
ATOM 689 C C . ALA A 1 91 ? 8.634 -7.724 3.779 1.00 73.12 91 ALA A C 1
ATOM 691 O O . ALA A 1 91 ? 9.493 -7.530 2.930 1.00 73.12 91 ALA A O 1
ATOM 692 N N . MET A 1 92 ? 7.423 -7.156 3.702 1.00 75.12 92 MET A N 1
ATOM 693 C CA . MET A 1 92 ? 7.018 -6.203 2.657 1.00 75.12 92 MET A CA 1
ATOM 694 C C . MET A 1 92 ? 7.389 -4.751 3.014 1.00 75.12 92 MET A C 1
ATOM 696 O O . MET A 1 92 ? 7.252 -3.855 2.189 1.00 75.12 92 MET A O 1
ATOM 700 N N . CYS A 1 93 ? 7.862 -4.502 4.239 1.00 70.69 93 CYS A N 1
ATOM 701 C CA . CYS A 1 93 ? 8.191 -3.174 4.757 1.00 70.69 93 CYS A CA 1
ATOM 702 C C . CYS A 1 93 ? 9.685 -2.839 4.666 1.00 70.69 93 CYS A C 1
ATOM 704 O O . CYS A 1 93 ? 10.235 -2.257 5.604 1.00 70.69 93 CYS A O 1
ATOM 706 N N . GLU A 1 94 ? 10.359 -3.159 3.558 1.00 65.75 94 GLU A N 1
ATOM 707 C CA . GLU A 1 94 ? 11.697 -2.603 3.318 1.00 65.75 94 GLU A CA 1
ATOM 708 C C . GLU A 1 94 ? 11.583 -1.089 3.086 1.00 65.75 94 GLU A C 1
ATOM 710 O O . GLU A 1 94 ? 11.338 -0.594 1.985 1.00 65.75 94 GLU A O 1
ATOM 715 N N . LEU A 1 95 ? 11.705 -0.345 4.184 1.00 63.78 95 LEU A N 1
ATOM 716 C CA . LEU A 1 95 ? 11.940 1.089 4.191 1.00 63.78 95 LEU A CA 1
ATOM 717 C C . LEU A 1 95 ? 13.410 1.303 3.829 1.00 63.78 95 LEU A C 1
ATOM 719 O O . LEU A 1 95 ? 14.291 0.683 4.431 1.00 63.78 95 LEU A O 1
ATOM 723 N N . ALA A 1 96 ? 13.682 2.178 2.859 1.00 53.47 96 ALA A N 1
ATOM 724 C CA . ALA A 1 96 ? 15.040 2.477 2.422 1.00 53.47 96 ALA A CA 1
ATOM 725 C C . ALA A 1 96 ? 15.961 2.758 3.630 1.00 53.47 96 ALA A C 1
ATOM 727 O O . ALA A 1 96 ? 15.757 3.711 4.380 1.00 53.47 96 ALA A O 1
ATOM 728 N N . GLY A 1 97 ? 16.966 1.901 3.837 1.00 48.00 97 GLY A N 1
ATOM 729 C CA . GLY A 1 97 ? 17.977 2.072 4.885 1.00 48.00 97 GLY A CA 1
ATOM 730 C C . GLY A 1 97 ? 17.648 1.501 6.272 1.00 48.00 97 GLY A C 1
ATOM 731 O O . GLY A 1 97 ? 18.443 1.718 7.188 1.00 48.00 97 GLY A O 1
ATOM 732 N N . ARG A 1 98 ? 16.546 0.758 6.463 1.00 48.62 98 ARG A N 1
ATOM 733 C CA . ARG A 1 98 ? 16.286 0.018 7.715 1.00 48.62 98 ARG A CA 1
ATOM 734 C C . ARG A 1 98 ? 16.332 -1.490 7.489 1.00 48.62 98 ARG A C 1
ATOM 736 O O . ARG A 1 98 ? 15.519 -2.042 6.759 1.00 48.62 98 ARG A O 1
ATOM 743 N N . GLU A 1 99 ? 17.270 -2.156 8.158 1.00 47.69 99 GLU A N 1
ATOM 744 C CA . GLU A 1 99 ? 17.307 -3.616 8.235 1.00 47.69 99 GLU A CA 1
ATOM 745 C C . GLU A 1 99 ? 16.136 -4.094 9.101 1.00 47.69 99 GLU A C 1
ATOM 747 O O . GLU A 1 99 ? 16.014 -3.734 10.276 1.00 47.69 99 GLU A O 1
ATOM 752 N N . VAL A 1 100 ? 15.239 -4.875 8.509 1.00 51.91 100 VAL A N 1
ATOM 753 C CA . VAL A 1 100 ? 14.076 -5.408 9.212 1.00 51.91 100 VAL A CA 1
ATOM 754 C C . VAL A 1 100 ? 14.480 -6.714 9.895 1.00 51.91 100 VAL A C 1
ATOM 756 O O . VAL A 1 100 ? 14.675 -7.743 9.250 1.00 51.91 100 VAL A O 1
ATOM 759 N N . VAL A 1 101 ? 14.616 -6.690 11.223 1.00 48.59 101 VAL A N 1
ATOM 760 C CA . VAL A 1 101 ? 14.916 -7.894 12.011 1.00 48.59 101 VAL A CA 1
ATOM 761 C C . VAL A 1 101 ? 13.666 -8.777 12.067 1.00 48.59 101 VAL A C 1
ATOM 763 O O . VAL A 1 101 ? 12.737 -8.525 12.827 1.00 48.59 101 VAL A O 1
ATOM 766 N N . LEU A 1 102 ? 13.652 -9.849 11.273 1.00 54.94 102 LEU A N 1
ATOM 767 C CA . LEU A 1 102 ? 12.512 -10.768 11.100 1.00 54.94 102 LEU A CA 1
ATOM 768 C C . LEU A 1 102 ? 12.209 -11.680 12.313 1.00 54.94 102 LEU A C 1
ATOM 770 O O . LEU A 1 102 ? 11.407 -12.610 12.205 1.00 54.94 102 LEU A O 1
ATOM 774 N N . PHE A 1 103 ? 12.821 -11.455 13.478 1.00 47.25 103 PHE A N 1
ATOM 775 C CA . PHE A 1 103 ? 12.595 -12.289 14.661 1.00 47.25 103 PHE A CA 1
ATOM 776 C C . PHE A 1 103 ? 11.470 -11.732 15.545 1.00 47.25 103 PHE A C 1
ATOM 778 O O . PHE A 1 103 ? 11.675 -10.810 16.327 1.00 47.25 103 PHE A O 1
ATOM 785 N N . GLY A 1 104 ? 10.288 -12.354 15.467 1.00 54.88 104 GLY A N 1
ATOM 786 C CA . GLY A 1 104 ? 9.222 -12.230 16.475 1.00 54.88 104 GLY A CA 1
ATOM 787 C C . GLY A 1 104 ? 7.969 -11.441 16.070 1.00 54.88 104 GLY A C 1
ATOM 788 O O . GLY A 1 104 ? 6.935 -11.633 16.706 1.00 54.88 104 GLY A O 1
ATOM 789 N N . GLN A 1 105 ? 8.004 -10.632 15.002 1.00 62.34 105 GLN A N 1
ATOM 790 C CA . GLN A 1 105 ? 6.832 -9.901 14.486 1.00 62.34 105 GLN A CA 1
ATOM 791 C C . GLN A 1 105 ? 6.591 -10.187 12.999 1.00 62.34 105 GLN A C 1
ATOM 793 O O . GLN A 1 105 ? 7.351 -9.760 12.133 1.00 62.34 105 GLN A O 1
ATOM 798 N N . ALA A 1 106 ? 5.503 -10.903 12.699 1.00 73.12 106 ALA A N 1
ATOM 799 C CA . ALA A 1 106 ? 5.117 -11.242 11.326 1.00 73.12 106 ALA A CA 1
ATOM 800 C C . ALA A 1 106 ? 4.505 -10.057 10.554 1.00 73.12 106 ALA A C 1
ATOM 802 O O . ALA A 1 106 ? 4.556 -10.045 9.326 1.00 73.12 106 ALA A O 1
ATOM 803 N N . TYR A 1 107 ? 3.964 -9.066 11.269 1.00 79.12 107 TYR A N 1
ATOM 804 C CA . TYR A 1 107 ? 3.307 -7.889 10.706 1.00 79.12 107 TYR A CA 1
ATOM 805 C C . TYR A 1 107 ? 3.872 -6.612 11.310 1.00 79.12 107 TYR A C 1
ATOM 807 O O . TYR A 1 107 ? 4.252 -6.589 12.482 1.00 79.12 107 TYR A O 1
ATOM 815 N N . THR A 1 108 ? 3.889 -5.562 10.499 1.00 81.06 108 THR A N 1
ATOM 816 C CA . THR A 1 108 ? 4.270 -4.208 10.888 1.00 81.06 108 THR A CA 1
ATOM 817 C C . THR A 1 108 ? 3.076 -3.285 10.695 1.00 81.06 108 THR A C 1
ATOM 819 O O . THR A 1 108 ? 2.355 -3.386 9.700 1.00 81.06 108 THR A O 1
ATOM 822 N N . GLU A 1 109 ? 2.884 -2.393 11.659 1.00 86.00 109 GLU A N 1
ATOM 823 C CA . GLU A 1 109 ? 1.912 -1.308 11.605 1.00 86.00 109 GLU A CA 1
ATOM 824 C C . GLU A 1 109 ? 2.657 -0.016 11.275 1.00 86.00 109 GLU A C 1
ATOM 826 O O . GLU A 1 109 ? 3.626 0.350 11.943 1.00 86.00 109 GLU A O 1
ATOM 831 N N . LEU A 1 110 ? 2.240 0.637 10.195 1.00 86.06 110 LEU A N 1
ATOM 832 C CA . LEU A 1 110 ? 2.768 1.913 9.742 1.00 86.06 110 LEU A CA 1
ATOM 833 C C . LEU A 1 110 ? 1.706 2.981 9.979 1.00 86.06 110 LEU A C 1
ATOM 835 O O . LEU A 1 110 ? 0.738 3.102 9.220 1.00 86.06 110 LEU A O 1
ATOM 839 N N . ASP A 1 111 ? 1.887 3.741 11.052 1.00 84.75 111 ASP A N 1
ATOM 840 C CA . ASP A 1 111 ? 1.058 4.905 11.344 1.00 84.75 111 ASP A CA 1
ATOM 841 C C . ASP A 1 111 ? 1.312 6.030 10.332 1.00 84.75 111 ASP A C 1
ATOM 843 O O . ASP A 1 111 ? 2.359 6.086 9.689 1.00 84.75 111 ASP A O 1
ATOM 847 N N . ASN A 1 112 ? 0.347 6.945 10.203 1.00 86.62 112 ASN A N 1
ATOM 848 C CA . ASN A 1 112 ? 0.415 8.100 9.296 1.00 86.62 112 ASN A CA 1
ATOM 849 C C . ASN A 1 112 ? 0.617 7.718 7.820 1.00 86.62 112 ASN A C 1
ATOM 851 O O . ASN A 1 112 ? 1.286 8.416 7.060 1.00 86.62 112 ASN A O 1
ATOM 855 N N . THR A 1 113 ? 0.007 6.613 7.398 1.00 90.69 113 THR A N 1
ATOM 856 C CA . THR A 1 113 ? -0.008 6.223 5.991 1.00 90.69 113 THR A CA 1
ATOM 857 C C . THR A 1 113 ? -1.229 6.834 5.306 1.00 90.69 113 THR A C 1
ATOM 859 O O . THR A 1 113 ? -2.355 6.659 5.766 1.00 90.69 113 THR A O 1
ATOM 862 N N . LEU A 1 114 ? -1.027 7.534 4.196 1.00 93.94 114 LEU A N 1
ATOM 863 C CA . LEU A 1 114 ? -2.077 8.099 3.351 1.00 93.94 114 LEU A CA 1
ATOM 864 C C . LEU A 1 114 ? -2.401 7.139 2.202 1.00 93.94 114 LEU A C 1
ATOM 866 O O . LEU A 1 114 ? -1.510 6.753 1.443 1.00 93.94 114 LEU A O 1
ATOM 870 N N . LEU A 1 115 ? -3.676 6.792 2.018 1.00 95.00 115 LEU A N 1
ATOM 871 C CA . LEU A 1 115 ? -4.123 6.084 0.814 1.00 95.00 115 LEU A CA 1
ATOM 872 C C . LEU A 1 115 ? -4.263 7.084 -0.344 1.00 95.00 115 LEU A C 1
ATOM 874 O O . LEU A 1 115 ? -5.249 7.812 -0.424 1.00 95.00 115 LEU A O 1
ATOM 878 N N . ILE A 1 116 ? -3.295 7.122 -1.262 1.00 94.44 116 ILE A N 1
ATOM 879 C CA . ILE A 1 116 ? -3.293 8.058 -2.400 1.00 94.44 116 ILE A CA 1
ATOM 880 C C . ILE A 1 116 ? -4.411 7.709 -3.384 1.00 94.44 116 ILE A C 1
ATOM 882 O O . ILE A 1 116 ? -5.176 8.571 -3.831 1.00 94.44 116 ILE A O 1
ATOM 886 N N . GLY A 1 117 ? -4.506 6.431 -3.750 1.00 94.12 117 GLY A N 1
ATOM 887 C CA . GLY A 1 117 ? -5.464 6.028 -4.761 1.00 94.12 117 GLY A CA 1
ATOM 888 C C . GLY A 1 117 ? -5.595 4.542 -4.993 1.00 94.12 117 GLY A C 1
ATOM 889 O O . GLY A 1 117 ? -4.759 3.742 -4.584 1.00 94.12 117 GLY A O 1
ATOM 890 N N . LEU A 1 118 ? -6.687 4.213 -5.678 1.00 95.06 118 LEU A N 1
ATOM 891 C CA . LEU A 1 118 ? -7.033 2.876 -6.132 1.00 95.06 118 LEU A CA 1
ATOM 892 C C . LEU A 1 118 ? -7.110 2.872 -7.659 1.00 95.06 118 LEU A C 1
ATOM 894 O O . LEU A 1 118 ? -7.614 3.813 -8.274 1.00 95.06 118 LEU A O 1
ATOM 898 N N . SER A 1 119 ? -6.629 1.805 -8.285 1.00 93.69 119 SER A N 1
ATOM 899 C CA . SER A 1 119 ? -6.677 1.624 -9.736 1.00 93.69 119 SER A CA 1
ATOM 900 C C . SER A 1 119 ? -6.852 0.150 -10.106 1.00 93.69 119 SER A C 1
ATOM 902 O O . SER A 1 119 ? -6.901 -0.715 -9.235 1.00 93.69 119 SER A O 1
ATOM 904 N N . ARG A 1 120 ? -6.988 -0.142 -11.408 1.00 89.75 120 ARG A N 1
ATOM 905 C CA . ARG A 1 120 ? -7.047 -1.513 -11.958 1.00 89.75 120 ARG A CA 1
ATOM 906 C C . ARG A 1 120 ? -8.103 -2.417 -11.303 1.00 89.75 120 ARG A C 1
ATOM 908 O O . ARG A 1 120 ? -7.873 -3.604 -11.110 1.00 89.75 120 ARG A O 1
ATOM 915 N N . GLN A 1 121 ? -9.269 -1.858 -10.977 1.00 92.56 121 GLN A N 1
ATOM 916 C CA . GLN A 1 121 ? -10.348 -2.629 -10.368 1.00 92.56 121 GLN A CA 1
ATOM 917 C C . GLN A 1 121 ? -10.818 -3.757 -11.299 1.00 92.56 121 GLN A C 1
ATOM 919 O O . GLN A 1 121 ? -11.244 -3.502 -12.429 1.00 92.56 121 GLN A O 1
ATOM 924 N N . MET A 1 122 ? -10.834 -4.986 -10.789 1.00 92.56 122 MET A N 1
ATOM 925 C CA . MET A 1 122 ? -11.381 -6.158 -11.467 1.00 92.56 122 MET A CA 1
ATOM 926 C C . MET A 1 122 ? -12.226 -6.979 -10.492 1.00 92.56 122 MET A C 1
ATOM 928 O O . MET A 1 122 ? -11.799 -7.287 -9.386 1.00 92.56 122 MET A O 1
ATOM 932 N N . VAL A 1 123 ? -13.444 -7.342 -10.894 1.00 92.69 123 VAL A N 1
ATOM 933 C CA . VAL A 1 123 ? -14.327 -8.197 -10.087 1.00 92.69 123 VAL A CA 1
ATOM 934 C C . VAL A 1 123 ? -14.156 -9.641 -10.546 1.00 92.69 123 VAL A C 1
ATOM 936 O O . VAL A 1 123 ? -14.349 -9.940 -11.726 1.00 92.69 123 VAL A O 1
ATOM 939 N N . ARG A 1 124 ? -13.806 -10.530 -9.619 1.00 89.25 124 ARG A N 1
ATOM 940 C CA . ARG A 1 124 ? -13.676 -11.968 -9.853 1.00 89.25 124 ARG A CA 1
ATOM 941 C C . ARG A 1 124 ? -15.041 -12.659 -9.885 1.00 89.25 124 ARG A C 1
ATOM 943 O O . ARG A 1 124 ? -16.047 -12.144 -9.402 1.00 89.25 124 ARG A O 1
ATOM 950 N N . VAL A 1 125 ? -15.061 -13.871 -10.441 1.00 85.88 125 VAL A N 1
ATOM 951 C CA . VAL A 1 125 ? -16.269 -14.715 -10.542 1.00 85.88 125 VAL A CA 1
ATOM 952 C C . VAL A 1 125 ? -16.798 -15.133 -9.163 1.00 85.88 125 VAL A C 1
ATOM 954 O O . VAL A 1 125 ? -17.999 -15.329 -9.004 1.00 85.88 125 VAL A O 1
ATOM 957 N N . ASP A 1 126 ? -15.920 -15.233 -8.164 1.00 86.94 126 ASP A N 1
ATOM 958 C CA . ASP A 1 126 ? -16.254 -15.544 -6.768 1.00 86.94 126 ASP A CA 1
ATOM 959 C C . ASP A 1 126 ? -16.806 -14.338 -5.980 1.00 86.94 126 ASP A C 1
ATOM 961 O O . ASP A 1 126 ? -17.208 -14.493 -4.829 1.00 86.94 126 ASP A O 1
ATOM 965 N N . GLY A 1 127 ? -16.877 -13.152 -6.596 1.00 85.06 127 GLY A N 1
ATOM 966 C CA . GLY A 1 127 ? -17.360 -11.922 -5.966 1.00 85.06 127 GLY A CA 1
ATOM 967 C C . GLY A 1 127 ? -16.276 -11.081 -5.287 1.00 85.06 127 GLY A C 1
ATOM 968 O O . GLY A 1 127 ? -16.578 -9.950 -4.889 1.00 85.06 127 GLY A O 1
ATOM 969 N N . ALA A 1 128 ? -15.034 -11.574 -5.224 1.00 89.94 128 ALA A N 1
ATOM 970 C CA . ALA A 1 128 ? -13.894 -10.804 -4.747 1.00 89.94 128 ALA A CA 1
ATOM 971 C C . ALA A 1 128 ? -13.529 -9.676 -5.727 1.00 89.94 128 ALA A C 1
ATOM 973 O O . ALA A 1 128 ? -13.834 -9.719 -6.925 1.00 89.94 128 ALA A O 1
ATOM 974 N N . VAL A 1 129 ? -12.866 -8.645 -5.217 1.00 93.19 129 VAL A N 1
ATOM 975 C CA . VAL A 1 129 ? -12.403 -7.489 -5.982 1.00 93.19 129 VAL A CA 1
ATOM 976 C C . VAL A 1 129 ? -10.889 -7.412 -5.895 1.00 93.19 129 VAL A C 1
ATOM 978 O O . VAL A 1 129 ? -10.331 -7.313 -4.808 1.00 93.19 129 VAL A O 1
ATOM 981 N N . GLU A 1 130 ? -10.230 -7.425 -7.046 1.00 93.94 130 GLU A N 1
ATOM 982 C CA . GLU A 1 130 ? -8.826 -7.055 -7.165 1.00 93.94 130 GLU A CA 1
ATOM 983 C C . GLU A 1 130 ? -8.701 -5.567 -7.483 1.00 93.94 130 GLU A C 1
ATOM 985 O O . GLU A 1 130 ? -9.485 -5.031 -8.272 1.00 93.94 130 GLU A O 1
ATOM 990 N N . CYS A 1 131 ? -7.716 -4.897 -6.897 1.00 93.56 131 CYS A N 1
ATOM 991 C CA . CYS A 1 131 ? -7.338 -3.535 -7.266 1.00 93.56 131 CYS A CA 1
ATOM 992 C C . CYS A 1 131 ? -5.876 -3.265 -6.899 1.00 93.56 131 CYS A C 1
ATOM 994 O O . CYS A 1 131 ? -5.322 -3.936 -6.038 1.00 93.56 131 CYS A O 1
ATOM 996 N N . SER A 1 132 ? -5.258 -2.262 -7.515 1.00 93.88 132 SER A N 1
ATOM 997 C CA . SER A 1 132 ? -3.958 -1.749 -7.078 1.00 93.88 132 SER A CA 1
ATOM 998 C C . SER A 1 132 ? -4.172 -0.531 -6.184 1.00 93.88 132 SER A C 1
ATOM 1000 O O . SER A 1 132 ? -4.876 0.399 -6.586 1.00 93.88 132 SER A O 1
ATOM 1002 N N . ALA A 1 133 ? -3.564 -0.518 -5.001 1.00 94.38 133 ALA A N 1
ATOM 1003 C CA . ALA A 1 133 ? -3.644 0.572 -4.037 1.00 94.38 133 ALA A CA 1
ATOM 1004 C C . ALA A 1 133 ? -2.271 1.204 -3.814 1.00 94.38 133 ALA A C 1
ATOM 1006 O O . ALA A 1 133 ? -1.302 0.502 -3.520 1.00 94.38 133 ALA A O 1
ATOM 1007 N N . THR A 1 134 ? -2.201 2.527 -3.934 1.00 94.31 134 THR A N 1
ATOM 1008 C CA . THR A 1 134 ? -0.979 3.298 -3.697 1.00 94.31 134 THR A CA 1
ATOM 1009 C C . THR A 1 134 ? -1.060 3.995 -2.347 1.00 94.31 134 THR A C 1
ATOM 1011 O O . THR A 1 134 ? -1.999 4.749 -2.088 1.00 94.31 134 THR A O 1
ATOM 1014 N N . PHE A 1 135 ? -0.054 3.767 -1.513 1.00 93.50 135 PHE A N 1
ATOM 1015 C CA . PHE A 1 135 ? 0.089 4.341 -0.184 1.00 93.50 135 PHE A CA 1
ATOM 1016 C C . PHE A 1 135 ? 1.286 5.289 -0.142 1.00 93.50 135 PHE A C 1
ATOM 1018 O O . PHE A 1 135 ? 2.284 5.063 -0.826 1.00 93.50 135 PHE A O 1
ATOM 1025 N N . GLN A 1 136 ? 1.188 6.331 0.677 1.00 92.50 136 GLN A N 1
ATOM 1026 C CA . GLN A 1 136 ? 2.269 7.259 0.986 1.00 92.50 136 GLN A CA 1
ATOM 1027 C C . GLN A 1 136 ? 2.531 7.245 2.486 1.00 92.50 136 GLN A C 1
ATOM 1029 O O . GLN A 1 136 ? 1.588 7.333 3.267 1.00 92.50 136 GLN A O 1
ATOM 1034 N N . LEU A 1 137 ? 3.795 7.174 2.885 1.00 88.19 137 LEU A N 1
ATOM 1035 C CA . LEU A 1 137 ? 4.187 7.405 4.265 1.00 88.19 137 LEU A CA 1
ATOM 1036 C C . LEU A 1 137 ? 4.308 8.918 4.453 1.00 88.19 137 LEU A C 1
ATOM 1038 O O . LEU A 1 137 ? 5.154 9.554 3.817 1.00 88.19 137 LEU A O 1
ATOM 1042 N N . ASP A 1 138 ? 3.454 9.499 5.287 1.00 74.75 138 ASP A N 1
ATOM 1043 C CA . ASP A 1 138 ? 3.630 10.881 5.713 1.00 74.75 138 ASP A CA 1
ATOM 1044 C C . ASP A 1 138 ? 4.694 10.845 6.816 1.00 74.75 138 ASP A C 1
ATOM 1046 O O . ASP A 1 138 ? 4.425 10.434 7.947 1.00 74.75 138 ASP A O 1
ATOM 1050 N N . GLU A 1 139 ? 5.950 11.148 6.475 1.00 63.56 139 GLU A N 1
ATOM 1051 C CA . GLU A 1 139 ? 7.005 11.247 7.482 1.00 63.56 139 GLU A CA 1
ATOM 1052 C C . GLU A 1 139 ? 6.580 12.291 8.521 1.00 63.56 139 GLU A C 1
ATOM 1054 O O . GLU A 1 139 ? 6.623 13.498 8.275 1.00 63.56 139 GLU A O 1
ATOM 1059 N N . VAL A 1 140 ? 6.223 11.844 9.728 1.00 47.53 140 VAL A N 1
ATOM 1060 C CA . VAL A 1 140 ? 6.363 12.718 10.886 1.00 47.53 140 VAL A CA 1
ATOM 1061 C C . VAL A 1 140 ? 7.860 12.869 11.074 1.00 47.53 140 VAL A C 1
ATOM 1063 O O . VAL A 1 140 ? 8.534 11.968 11.573 1.00 47.53 140 VAL A O 1
ATOM 1066 N N . VAL A 1 141 ? 8.385 14.007 10.628 1.00 40.94 141 VAL A N 1
ATOM 1067 C CA . VAL A 1 141 ? 9.718 14.469 10.995 1.00 40.94 141 VAL A CA 1
ATOM 1068 C C . VAL A 1 141 ? 9.759 14.528 12.521 1.00 40.94 141 VAL A C 1
ATOM 1070 O O . VAL A 1 141 ? 9.283 15.480 13.134 1.00 40.94 141 VAL A O 1
ATOM 1073 N N . SER A 1 142 ? 10.287 13.482 13.145 1.00 36.47 142 SER A N 1
ATOM 1074 C CA . SER A 1 142 ? 10.658 13.488 14.552 1.00 36.47 142 SER A CA 1
ATOM 1075 C C . SER A 1 142 ? 12.172 13.343 14.643 1.00 36.47 142 SER A C 1
ATOM 1077 O O . SER A 1 142 ? 12.703 12.231 14.584 1.00 36.47 142 SER A O 1
ATOM 1079 N N . ALA A 1 143 ? 12.837 14.489 14.772 1.00 34.12 143 ALA A N 1
ATOM 1080 C CA . ALA A 1 143 ? 14.112 14.638 15.461 1.00 34.12 143 ALA A CA 1
ATOM 1081 C C . ALA A 1 143 ? 13.912 15.664 16.581 1.00 34.12 143 ALA A C 1
ATOM 1083 O O . ALA A 1 143 ? 13.284 16.711 16.298 1.00 34.12 143 ALA A O 1
#

Foldseek 3Di:
DDPPPPPPQQWDWAPQTWDFDDPDDPVDQWEWDKDWDWDWDDDPPDRDIDIDGPGIDFTKTKTKIKAQAPVSVVVVQVQAQHFTKTKDAQVNYPDPPDDRDPPDDRIDIQGGKHFNDWADWDADPSRMIIIMTMITRPDPPDD

pLDDT: mean 78.9, std 17.32, range [31.78, 95.44]

Sequence (143 aa):
MTTLFAQTRLCGFGDVKFGVLWGGDPYGMPGWAQESYANTVHIPGGNVNETFLMGLSPLTITYDLVLDTKDDYRALAALQQASGTLTVYTAMCELAGREVVLFGQAYTELDNTLLIGLSRQMVRVDGAVECSATFQLDEVVSA

Radius of gyration: 18.8 Å; chains: 1; bounding box: 50×56×40 Å

Secondary structure (DSSP, 8-state):
------S----EETT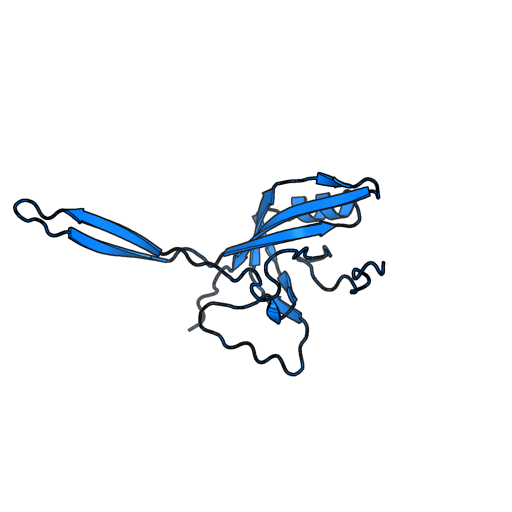EE-EEE--S-TT-PPPPB-PEEEEEEEPTTSS-EEEEEEEEPPEEEEEEEEESSHHHHHHHHHTTT-EEEEEEEGGG---TT-----SS-SEEEEEEEEEEEEEEEEE-TTS-EEEEEEEEE------